Protein AF-N9KEJ5-F1 (afdb_monomer)

Secondary structure (DSSP, 8-state):
----------------------S---------------TTTT--HHHHHHHHHHHHTSHHHHHHHS--HHHHH---HHHHHHHHHH-HHHHHHHHHHHHHHHHHHHHHHHHHTT-

pLDDT: mean 74.18, std 21.05, range [37.19, 94.06]

Radius of gyration: 21.53 Å; Cα contacts (8 Å, |Δi|>4): 44; chains: 1; bounding box: 61×56×34 Å

Solvent-accessible surface area (backbone atoms only — not comparable to full-atom values): 7631 Å² total; per-residue (Å²): 145,75,92,84,78,86,84,79,87,80,82,82,88,90,84,90,76,91,78,90,84,85,76,83,83,73,78,83,80,73,92,71,85,71,89,64,90,56,94,64,82,82,72,48,73,62,58,56,50,52,55,46,26,64,75,42,72,29,47,68,47,41,32,79,75,45,92,45,68,51,38,74,76,50,71,39,72,71,56,40,52,54,48,40,69,76,35,62,73,57,36,54,51,52,53,54,51,48,54,53,51,51,56,51,54,55,55,52,51,66,56,60,77,73,113

Sequence (115 aa):
MIFYFNYVQIPTLSFLTSLGYNGGLPKYCCSIMNASNDPLHGKKLADILDELLDYYGGFEGLSCKIEIRCFCIDPSVKSSLRFLRTTPWAREKVESLYLYVLRQKAKQKSQLSKL

Foldseek 3Di:
DDDDDDDDDDDDDDDDDDDDDDDDDPDPPPPDDDPPVPVPPPDDLLNLVVVVCVVQVALVSVCVVPVDVCSVPPRDSVSVVVVCVVPVVVVVVSVVVSVVVVVVVVVVVVVVVVD

Mean predicted aligned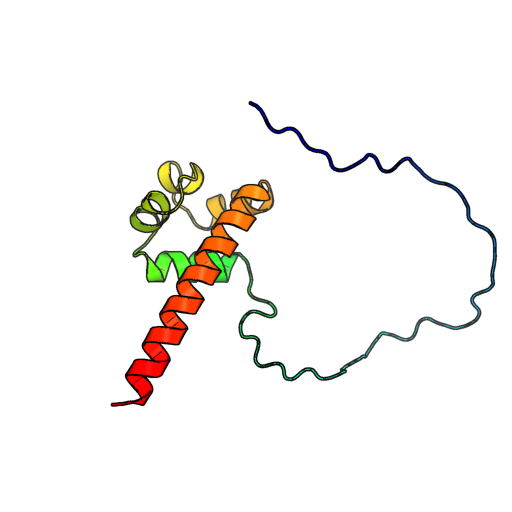 error: 14.7 Å

Structure (mmCIF, N/CA/C/O backbone):
data_AF-N9KEJ5-F1
#
_entry.id   AF-N9KEJ5-F1
#
loop_
_atom_site.group_PDB
_atom_site.id
_atom_site.type_symbol
_atom_site.label_atom_id
_atom_site.label_alt_id
_atom_site.label_comp_id
_atom_site.label_asym_id
_atom_site.label_entity_id
_atom_site.label_seq_id
_atom_site.pdbx_PDB_ins_code
_atom_site.Cartn_x
_atom_site.Cartn_y
_atom_site.Cartn_z
_atom_site.occupancy
_atom_site.B_iso_or_equiv
_atom_site.auth_seq_id
_atom_site.auth_comp_id
_atom_site.auth_asym_id
_atom_site.auth_atom_id
_atom_site.pdbx_PDB_model_num
ATOM 1 N N . MET A 1 1 ? 26.023 18.406 11.055 1.00 43.66 1 MET A N 1
ATOM 2 C CA . MET A 1 1 ? 24.717 17.807 11.402 1.00 43.66 1 MET A CA 1
ATOM 3 C C . MET A 1 1 ? 24.342 16.790 10.323 1.00 43.66 1 MET A C 1
ATOM 5 O O . MET A 1 1 ? 23.473 17.036 9.504 1.00 43.66 1 MET A O 1
ATOM 9 N N . ILE A 1 2 ? 25.074 15.673 10.283 1.00 37.41 2 ILE A N 1
ATOM 10 C CA . ILE A 1 2 ? 24.790 14.499 9.448 1.00 37.41 2 ILE A CA 1
ATOM 11 C C . ILE A 1 2 ? 25.055 13.318 10.381 1.00 37.41 2 ILE A C 1
ATOM 13 O O . ILE A 1 2 ? 26.204 13.060 10.730 1.00 37.41 2 ILE A O 1
ATOM 17 N N . PHE A 1 3 ? 23.999 12.687 10.890 1.00 43.00 3 PHE A N 1
ATOM 18 C CA . PHE A 1 3 ? 24.126 11.537 11.782 1.00 43.00 3 PHE A CA 1
ATOM 19 C C . PHE A 1 3 ? 24.397 10.280 10.949 1.00 43.00 3 PHE A C 1
ATOM 21 O O . PHE A 1 3 ? 23.480 9.569 10.554 1.00 43.00 3 PHE A O 1
ATOM 28 N N . TYR A 1 4 ? 25.677 10.017 10.690 1.00 45.03 4 TYR A N 1
ATOM 29 C CA . TYR A 1 4 ? 26.180 8.660 10.507 1.00 45.03 4 TYR A CA 1
ATOM 30 C C . TYR A 1 4 ? 26.477 8.092 11.90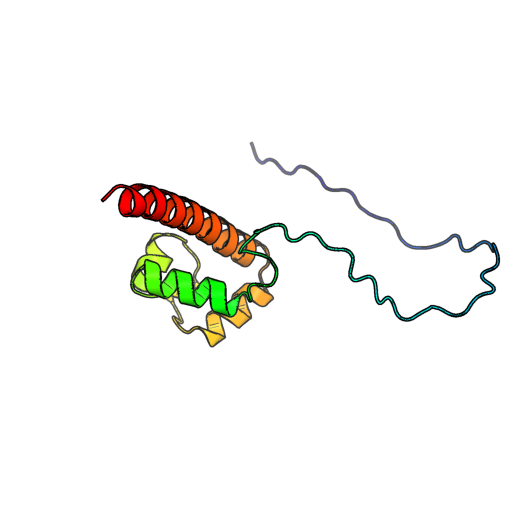0 1.00 45.03 4 TYR A C 1
ATOM 32 O O . TYR A 1 4 ? 27.476 8.450 12.517 1.00 45.03 4 TYR A O 1
ATOM 40 N N . PHE A 1 5 ? 25.607 7.217 12.400 1.00 46.06 5 PHE A N 1
ATOM 41 C CA . PHE A 1 5 ? 25.933 6.276 13.474 1.00 46.06 5 PHE A CA 1
ATOM 42 C C . PHE A 1 5 ? 25.441 4.893 13.013 1.00 46.06 5 PHE A C 1
ATOM 44 O O . PHE A 1 5 ? 24.253 4.707 12.788 1.00 46.06 5 PHE A O 1
ATOM 51 N N . ASN A 1 6 ? 26.334 4.028 12.532 1.00 46.22 6 ASN A N 1
ATOM 52 C CA . ASN A 1 6 ? 27.142 3.073 13.302 1.00 46.22 6 ASN A CA 1
ATOM 53 C C . ASN A 1 6 ? 26.360 1.781 13.611 1.00 46.22 6 ASN A C 1
ATOM 55 O O . ASN A 1 6 ? 25.667 1.693 14.617 1.00 46.22 6 ASN A O 1
ATOM 59 N N . TYR A 1 7 ? 26.512 0.778 12.741 1.00 47.94 7 TYR A N 1
ATOM 60 C CA . TYR A 1 7 ? 26.437 -0.633 13.127 1.00 47.94 7 TYR A CA 1
ATOM 61 C C . TYR A 1 7 ? 27.577 -1.395 12.438 1.00 47.94 7 TYR A C 1
ATOM 63 O O . TYR A 1 7 ? 27.477 -1.865 11.309 1.00 47.94 7 TYR A O 1
ATOM 71 N N . VAL A 1 8 ? 28.717 -1.340 13.126 1.00 42.28 8 VAL A N 1
ATOM 72 C CA . VAL A 1 8 ? 29.740 -2.373 13.345 1.00 42.28 8 VAL A CA 1
ATOM 73 C C . VAL A 1 8 ? 29.737 -3.591 12.403 1.00 42.28 8 VAL A C 1
ATOM 75 O O . VAL A 1 8 ? 28.964 -4.534 12.533 1.00 42.28 8 VAL A O 1
ATOM 78 N N . GLN A 1 9 ? 30.723 -3.547 11.508 1.00 48.84 9 GLN A N 1
ATOM 79 C CA . GLN A 1 9 ? 31.649 -4.603 11.085 1.00 48.84 9 GLN A CA 1
ATOM 80 C C . GLN A 1 9 ? 31.587 -5.932 11.871 1.00 48.84 9 GLN A C 1
ATOM 82 O O . GLN A 1 9 ? 32.018 -5.991 13.021 1.00 48.84 9 GLN A O 1
ATOM 87 N N . ILE A 1 10 ? 31.173 -7.023 11.217 1.00 41.25 10 ILE A N 1
ATOM 88 C CA . ILE A 1 10 ? 31.431 -8.389 11.700 1.00 41.25 10 ILE A CA 1
ATOM 89 C C . ILE A 1 10 ? 32.552 -8.985 10.833 1.00 41.25 10 ILE A C 1
ATOM 91 O O . ILE A 1 10 ? 32.336 -9.196 9.637 1.00 41.25 10 ILE A O 1
ATOM 95 N N . PRO A 1 11 ? 33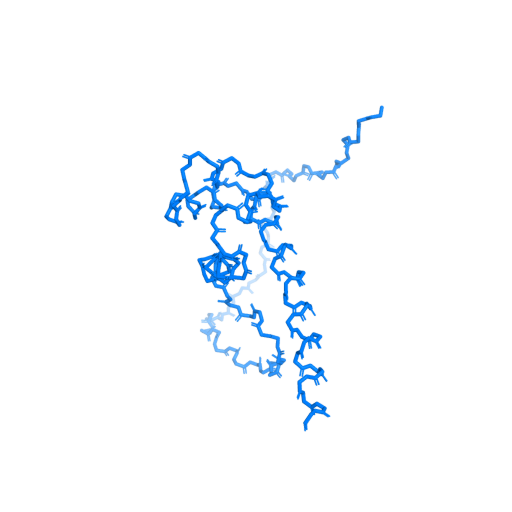.755 -9.216 11.393 1.00 48.12 11 PRO A N 1
ATOM 96 C CA . PRO A 1 11 ? 34.848 -9.864 10.693 1.00 48.12 11 PRO A CA 1
ATOM 97 C C . PRO A 1 11 ? 34.624 -11.378 10.593 1.00 48.12 11 PRO A C 1
ATOM 99 O O . PRO A 1 11 ? 33.961 -12.022 11.403 1.00 48.12 11 PRO A O 1
ATOM 102 N N . THR A 1 12 ? 35.198 -11.915 9.533 1.00 49.31 12 THR A N 1
ATOM 103 C CA . THR A 1 12 ? 35.152 -13.288 9.045 1.00 49.31 12 THR A CA 1
ATOM 104 C C . THR A 1 12 ? 35.701 -14.337 10.022 1.00 49.31 12 THR A C 1
ATOM 106 O O . THR A 1 12 ? 36.779 -14.158 10.573 1.00 49.31 12 THR A O 1
ATOM 109 N N . LEU A 1 13 ? 34.962 -15.451 10.127 1.00 48.09 13 LEU A N 1
ATOM 110 C CA . LEU A 1 13 ? 35.381 -16.861 10.247 1.00 48.09 13 LEU A CA 1
ATOM 111 C C . LEU A 1 13 ? 36.658 -17.208 11.048 1.00 48.09 13 LEU A C 1
ATOM 113 O O . LEU A 1 13 ? 37.754 -16.979 10.559 1.00 48.09 13 LEU A O 1
ATOM 117 N N . SER A 1 14 ? 36.495 -17.927 12.170 1.00 50.41 14 SER A N 1
ATOM 118 C CA . SER A 1 14 ? 37.138 -19.231 12.466 1.00 50.41 14 SER A CA 1
ATOM 119 C C . SER A 1 14 ? 37.176 -19.483 13.976 1.00 50.41 14 SER A C 1
ATOM 121 O O . SER A 1 14 ? 37.930 -18.812 14.662 1.00 50.41 14 SER A O 1
ATOM 123 N N . PHE A 1 15 ? 36.408 -20.450 14.485 1.00 37.19 15 PHE A N 1
ATOM 124 C CA . PHE A 1 15 ? 36.835 -21.349 15.572 1.00 37.19 15 PHE A CA 1
ATOM 125 C C . PHE A 1 15 ? 35.802 -22.480 15.704 1.00 37.19 15 PHE A C 1
ATOM 127 O O . PHE A 1 15 ? 34.823 -22.405 16.442 1.00 37.19 15 PHE A O 1
ATOM 134 N N . LEU A 1 16 ? 36.012 -23.522 14.898 1.00 48.12 16 LEU A N 1
ATOM 135 C CA . LEU A 1 16 ? 35.460 -24.855 15.111 1.00 48.12 16 LEU A CA 1
ATOM 136 C C . LEU A 1 16 ? 36.358 -25.554 16.133 1.00 48.12 16 LEU A C 1
ATOM 138 O O . LEU A 1 16 ? 37.471 -25.934 15.782 1.00 48.12 16 LEU A O 1
ATOM 142 N N . THR A 1 17 ? 35.857 -25.794 17.343 1.00 49.06 17 THR A N 1
ATOM 143 C CA . THR A 1 17 ? 36.395 -26.869 18.184 1.00 49.06 17 THR A CA 1
ATOM 144 C C . THR A 1 17 ? 35.257 -27.605 18.875 1.00 49.06 17 THR A C 1
ATOM 146 O O . THR A 1 17 ? 34.759 -27.205 19.918 1.00 49.06 17 THR A O 1
ATOM 149 N N . SER A 1 18 ? 34.851 -28.689 18.218 1.00 52.38 18 SER A N 1
ATOM 150 C CA . SER A 1 18 ? 34.678 -30.015 18.811 1.00 52.38 18 SER A CA 1
ATOM 151 C C . SER A 1 18 ? 34.048 -30.082 20.208 1.00 52.38 18 SER A C 1
ATOM 153 O O . SER A 1 18 ? 34.750 -30.180 21.210 1.00 52.38 18 SER A O 1
ATOM 155 N N . LEU A 1 19 ? 32.718 -30.162 20.252 1.00 42.28 19 LEU A N 1
ATOM 156 C CA . LEU A 1 19 ? 32.013 -30.988 21.232 1.00 42.28 19 LEU A CA 1
ATOM 157 C C . LEU A 1 19 ? 30.923 -31.770 20.491 1.00 42.28 19 LEU A C 1
ATOM 159 O O . LEU A 1 19 ? 30.141 -31.209 19.725 1.00 42.28 19 LEU A O 1
ATOM 163 N N . GLY A 1 20 ? 30.968 -33.093 20.644 1.00 46.25 20 GLY A N 1
ATOM 164 C CA . GLY A 1 20 ? 30.237 -34.060 19.836 1.00 46.25 20 GLY A CA 1
ATOM 165 C C . GLY A 1 20 ? 28.717 -33.908 19.870 1.00 46.25 20 GLY A C 1
ATOM 166 O O . GLY A 1 20 ? 28.113 -33.778 20.929 1.00 46.25 20 GLY A O 1
ATOM 167 N N . TYR A 1 21 ? 28.106 -34.033 18.692 1.00 39.84 21 TYR A N 1
ATOM 168 C CA . TYR A 1 21 ? 26.684 -34.320 18.537 1.00 39.84 21 TYR A CA 1
ATOM 169 C C . TYR A 1 21 ? 26.531 -35.747 18.003 1.00 39.84 21 TYR A C 1
ATOM 171 O O . TYR A 1 21 ? 26.678 -36.011 16.813 1.00 39.84 21 TYR A O 1
ATOM 179 N N . ASN A 1 22 ? 26.248 -36.671 18.921 1.00 52.91 22 ASN A N 1
ATOM 180 C CA . ASN A 1 22 ? 25.508 -37.892 18.628 1.00 52.91 22 ASN A CA 1
ATOM 181 C C . ASN A 1 22 ? 24.020 -37.554 18.765 1.00 52.91 22 ASN A C 1
ATOM 183 O O . ASN A 1 22 ? 23.615 -37.021 19.795 1.00 52.91 22 ASN A O 1
ATOM 187 N N . GLY A 1 23 ? 23.211 -37.886 17.762 1.00 41.66 23 GLY A N 1
ATOM 188 C CA . GLY A 1 23 ? 21.753 -37.796 17.855 1.00 41.66 23 GLY A CA 1
ATOM 189 C C . GLY A 1 23 ? 21.139 -37.157 16.620 1.00 41.66 23 GLY A C 1
ATOM 190 O O . GLY A 1 23 ? 21.355 -35.981 16.346 1.00 41.66 23 GLY A O 1
ATOM 191 N N . GLY A 1 24 ? 20.387 -37.961 15.865 1.00 50.25 24 GLY A N 1
ATOM 192 C CA . GLY A 1 24 ? 19.666 -37.529 14.677 1.00 50.25 24 GLY A CA 1
ATOM 193 C C . GLY A 1 24 ? 18.801 -36.305 14.950 1.00 50.25 24 GLY A C 1
ATOM 194 O O . GLY A 1 24 ? 18.166 -36.212 15.993 1.00 50.25 24 GLY A O 1
ATOM 195 N N . LEU A 1 25 ? 18.784 -35.379 13.995 1.00 41.22 25 LEU A N 1
ATOM 196 C CA . LEU A 1 25 ? 17.950 -34.189 14.056 1.00 41.22 25 LEU A CA 1
ATOM 197 C C . LEU A 1 25 ? 16.483 -34.630 13.916 1.00 41.22 25 LEU A C 1
ATOM 199 O O . LEU A 1 25 ? 16.073 -35.056 12.827 1.00 41.22 25 LEU A O 1
ATOM 203 N N . PRO A 1 26 ? 15.680 -34.581 14.993 1.00 49.78 26 PRO A N 1
ATOM 204 C CA . PRO A 1 26 ? 14.264 -34.813 14.866 1.00 49.78 26 PRO A CA 1
ATOM 205 C C . PRO A 1 26 ? 13.693 -33.619 14.112 1.00 49.78 26 PRO A C 1
ATOM 207 O O . PRO A 1 26 ? 13.971 -32.455 14.396 1.00 49.78 26 PRO A O 1
ATOM 210 N N . LYS A 1 27 ? 12.895 -33.957 13.110 1.00 56.06 27 LYS A N 1
ATOM 211 C CA . LYS A 1 27 ? 12.032 -33.056 12.358 1.00 56.06 27 LYS A CA 1
ATOM 212 C C . LYS A 1 27 ? 11.279 -32.234 13.396 1.00 56.06 27 LYS A C 1
ATOM 214 O O . LYS A 1 27 ? 10.520 -32.813 14.171 1.00 56.06 27 LYS A O 1
ATOM 219 N N . TYR A 1 28 ? 11.541 -30.933 13.473 1.00 50.06 28 TYR A N 1
ATOM 220 C CA . TYR A 1 28 ? 10.907 -30.065 14.460 1.00 50.06 28 TYR A CA 1
ATOM 221 C C . TYR A 1 28 ? 9.423 -29.907 14.109 1.00 50.06 28 TYR A C 1
ATOM 223 O O . TYR A 1 28 ? 8.987 -28.918 13.529 1.00 50.0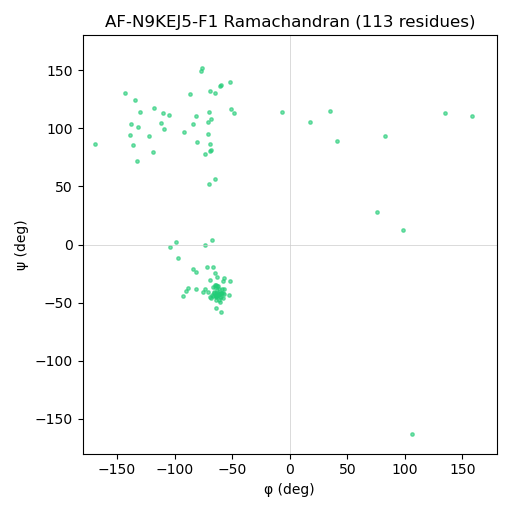6 28 TYR A O 1
ATOM 231 N N . CYS A 1 29 ? 8.627 -30.904 14.479 1.00 43.56 29 CYS A N 1
ATOM 232 C CA . CYS A 1 29 ? 7.308 -30.656 15.014 1.00 43.5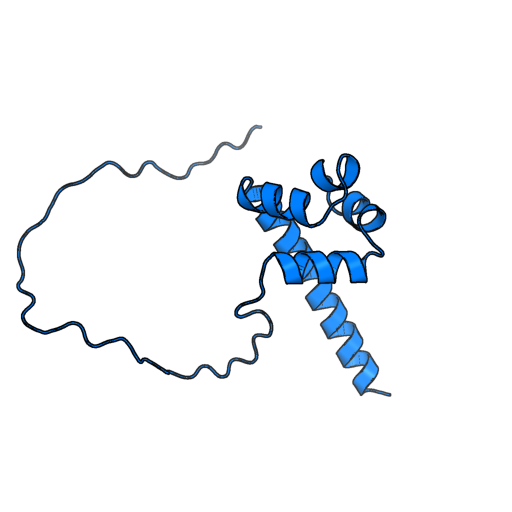6 29 CYS A CA 1
ATOM 233 C C . CYS A 1 29 ? 7.535 -30.052 16.403 1.00 43.56 29 CYS A C 1
ATOM 235 O O . CYS A 1 29 ? 7.736 -30.768 17.378 1.00 43.56 29 CYS A O 1
ATOM 237 N N . CYS A 1 30 ? 7.526 -28.726 16.484 1.00 41.25 30 CYS A N 1
ATOM 238 C CA . CYS A 1 30 ? 7.171 -28.035 17.713 1.00 41.25 30 CYS A CA 1
ATOM 239 C C . CYS A 1 30 ? 5.942 -27.190 17.394 1.00 41.25 30 CYS A C 1
ATOM 241 O O . CYS A 1 30 ? 6.018 -25.998 17.114 1.00 41.25 30 CYS A O 1
ATOM 243 N N . SER A 1 31 ? 4.792 -27.860 17.376 1.00 55.44 31 SER A N 1
ATOM 244 C CA . SER A 1 31 ? 3.533 -27.195 17.668 1.00 55.44 31 SER A CA 1
ATOM 245 C C . SER A 1 31 ? 3.566 -26.839 19.155 1.00 55.44 31 SER A C 1
ATOM 247 O O . SER A 1 31 ? 3.115 -27.626 19.982 1.00 55.44 31 SER A O 1
ATOM 249 N N . ILE A 1 32 ? 4.133 -25.682 19.501 1.00 51.19 32 ILE A N 1
ATOM 250 C CA . ILE A 1 32 ? 3.845 -25.017 20.771 1.00 51.19 32 ILE A CA 1
ATOM 251 C C . ILE A 1 32 ? 3.042 -23.765 20.458 1.00 51.19 32 ILE A C 1
ATOM 253 O O . ILE A 1 32 ? 3.481 -22.826 19.800 1.00 51.19 32 ILE A O 1
ATOM 257 N N . MET A 1 33 ? 1.807 -23.852 20.926 1.00 52.69 33 MET A N 1
ATOM 258 C CA . MET A 1 33 ? 0.778 -22.843 20.950 1.00 52.69 33 MET A CA 1
ATOM 259 C C . MET A 1 33 ? 1.322 -21.553 21.562 1.00 52.69 33 MET A C 1
ATOM 261 O O . MET A 1 33 ? 1.602 -21.491 22.753 1.00 52.69 33 MET A O 1
ATOM 265 N N . ASN A 1 34 ? 1.350 -20.500 20.761 1.00 42.56 34 ASN A N 1
ATOM 266 C CA . ASN A 1 34 ? 0.678 -19.286 21.174 1.00 42.56 34 ASN A CA 1
ATOM 267 C C . ASN A 1 34 ? -0.494 -19.128 20.214 1.00 42.56 34 ASN A C 1
ATOM 269 O O . ASN A 1 34 ? -0.321 -18.711 19.072 1.00 42.56 34 ASN A O 1
ATOM 273 N N . ALA A 1 35 ? -1.702 -19.425 20.688 1.00 49.41 35 ALA A N 1
ATOM 274 C CA . ALA A 1 35 ? -2.903 -18.796 20.150 1.00 49.41 35 ALA A CA 1
ATOM 275 C C . ALA A 1 35 ? -2.909 -17.315 20.576 1.00 49.41 35 ALA A C 1
ATOM 277 O O . ALA A 1 35 ? -3.863 -16.820 21.173 1.00 49.41 35 ALA A O 1
ATOM 278 N N . SER A 1 36 ? -1.804 -16.610 20.320 1.00 43.50 36 SER A N 1
ATOM 279 C CA . SER A 1 36 ? -1.800 -15.164 20.334 1.00 43.50 36 SER A CA 1
ATOM 280 C C . SER A 1 36 ? -2.604 -14.772 19.114 1.00 43.50 36 SER A C 1
ATOM 282 O O . SER A 1 36 ? -2.225 -15.071 17.982 1.00 43.50 36 SER A O 1
ATOM 284 N N . ASN A 1 37 ? -3.755 -14.157 19.357 1.00 50.31 37 ASN A N 1
ATOM 285 C CA . ASN A 1 37 ? -4.580 -13.495 18.358 1.00 50.31 37 ASN A CA 1
ATOM 286 C C . ASN A 1 37 ? -3.829 -12.290 17.763 1.00 50.31 37 ASN A C 1
ATOM 288 O O . ASN A 1 37 ? -4.316 -11.166 17.836 1.00 50.31 37 ASN A O 1
ATOM 292 N N . ASP A 1 38 ? -2.634 -12.504 17.218 1.00 52.38 38 ASP A N 1
ATOM 293 C CA . ASP A 1 38 ? -1.862 -11.511 16.494 1.00 52.38 38 ASP A CA 1
ATOM 294 C C . ASP A 1 38 ? -2.233 -11.651 15.012 1.00 52.38 38 ASP A C 1
ATOM 296 O O . ASP A 1 38 ? -1.690 -12.507 14.307 1.00 52.38 38 ASP A O 1
ATOM 300 N N . PRO A 1 39 ? -3.162 -10.826 14.489 1.00 55.47 39 PRO A N 1
ATOM 301 C CA . PRO A 1 39 ? -3.694 -10.958 13.128 1.00 55.47 39 PRO A CA 1
ATOM 302 C C . PRO A 1 39 ? -2.660 -10.666 12.022 1.00 55.47 39 PRO A C 1
ATOM 304 O O . PRO A 1 39 ? -3.002 -10.639 10.841 1.00 55.47 39 PRO A O 1
ATOM 307 N N . LEU A 1 40 ? -1.403 -10.407 12.394 1.00 53.44 40 LEU A N 1
ATOM 308 C CA . LEU A 1 40 ? -0.290 -10.105 11.498 1.00 53.44 40 LEU A CA 1
ATOM 309 C C . LEU A 1 40 ? 0.589 -11.319 11.173 1.00 53.44 40 LEU A C 1
ATOM 311 O O . LEU A 1 40 ? 1.425 -11.215 10.272 1.00 53.44 40 LEU A O 1
ATOM 315 N N . HIS A 1 41 ? 0.440 -12.455 11.868 1.00 44.28 41 HIS A N 1
ATOM 316 C CA . HIS A 1 41 ? 1.382 -13.557 11.690 1.00 44.28 41 HIS A CA 1
ATOM 317 C C . HIS A 1 41 ? 1.198 -14.228 10.315 1.00 44.28 41 HIS A C 1
ATOM 319 O O . HIS A 1 41 ? 0.247 -14.966 10.081 1.00 44.28 41 HIS A O 1
ATOM 325 N N . GLY A 1 42 ? 2.129 -13.961 9.390 1.00 60.53 42 GLY A N 1
ATOM 326 C CA . GLY A 1 42 ? 2.201 -14.617 8.076 1.00 60.53 42 GLY A CA 1
ATOM 327 C C . GLY A 1 42 ? 1.596 -13.851 6.893 1.00 60.53 42 GLY A C 1
ATOM 328 O O . GLY A 1 42 ? 1.444 -14.436 5.820 1.00 60.53 42 GLY A O 1
ATOM 329 N N . LYS A 1 43 ? 1.266 -12.561 7.041 1.00 76.81 43 LYS A N 1
ATOM 330 C CA . LYS A 1 43 ? 0.769 -11.744 5.920 1.00 76.81 43 LYS A CA 1
ATOM 331 C C . LYS A 1 43 ? 1.838 -11.575 4.839 1.00 76.81 43 LYS A C 1
ATOM 333 O O . LYS A 1 43 ? 2.980 -11.215 5.130 1.00 76.81 43 LYS A O 1
ATOM 338 N N . LYS A 1 44 ? 1.476 -11.831 3.578 1.00 89.12 44 LYS A N 1
ATOM 339 C CA . LYS A 1 44 ? 2.393 -11.632 2.453 1.00 89.12 44 LYS A CA 1
ATOM 340 C C . LYS A 1 44 ? 2.477 -10.144 2.137 1.00 89.12 44 LYS A C 1
ATOM 342 O O . LYS A 1 44 ? 1.501 -9.412 2.244 1.00 89.12 44 LYS A O 1
ATOM 347 N N . LEU A 1 45 ? 3.639 -9.719 1.645 1.00 90.06 45 LEU A N 1
ATOM 348 C CA . LEU A 1 45 ? 3.849 -8.347 1.175 1.00 90.06 45 LEU A CA 1
ATOM 349 C C . LEU A 1 45 ? 2.865 -7.938 0.061 1.00 90.06 45 LEU A C 1
ATOM 351 O O . LEU A 1 45 ? 2.544 -6.763 -0.062 1.00 90.06 45 LEU A O 1
ATOM 355 N N . ALA A 1 46 ? 2.397 -8.911 -0.730 1.00 92.38 46 ALA A N 1
ATOM 356 C CA . ALA A 1 46 ? 1.333 -8.714 -1.714 1.00 92.38 46 ALA A CA 1
ATOM 357 C C . ALA A 1 46 ? 0.013 -8.331 -1.037 1.00 92.38 46 ALA A C 1
ATOM 359 O O . ALA A 1 46 ? -0.500 -7.256 -1.308 1.00 92.38 46 ALA A O 1
ATOM 360 N N . ASP A 1 47 ? -0.443 -9.140 -0.077 1.00 92.31 47 ASP A N 1
ATOM 361 C CA . ASP A 1 47 ? -1.690 -8.893 0.654 1.00 92.31 47 ASP A CA 1
ATOM 362 C C . ASP A 1 47 ? -1.671 -7.527 1.359 1.00 92.31 47 ASP A C 1
ATOM 364 O O . ASP A 1 47 ? -2.644 -6.785 1.314 1.00 92.31 47 ASP A O 1
ATOM 368 N N . ILE A 1 48 ? -0.537 -7.163 1.973 1.00 92.56 48 ILE A N 1
ATOM 369 C CA . ILE A 1 48 ? -0.362 -5.854 2.623 1.00 92.56 48 ILE A CA 1
ATOM 370 C C . ILE A 1 48 ? -0.534 -4.713 1.615 1.00 92.56 48 ILE A C 1
ATOM 372 O O . ILE A 1 48 ? -1.190 -3.715 1.915 1.00 92.56 48 ILE A O 1
ATOM 376 N N . LEU A 1 49 ? 0.076 -4.841 0.435 1.00 93.31 49 LEU A N 1
ATOM 377 C CA . LEU A 1 49 ? -0.017 -3.824 -0.605 1.00 93.31 49 LEU A CA 1
ATOM 378 C C . LEU A 1 49 ? -1.449 -3.716 -1.140 1.00 93.31 49 LEU A C 1
ATOM 380 O O . LEU A 1 49 ? -1.951 -2.604 -1.259 1.00 93.31 49 LEU A O 1
ATOM 384 N N . ASP A 1 50 ? -2.109 -4.843 -1.403 1.00 94.00 50 ASP A N 1
ATOM 385 C CA . ASP A 1 50 ? -3.485 -4.872 -1.905 1.00 94.00 50 ASP A CA 1
ATOM 386 C C . ASP A 1 50 ? -4.463 -4.248 -0.895 1.00 94.00 50 ASP A C 1
ATOM 388 O O . ASP A 1 50 ? -5.276 -3.404 -1.264 1.00 94.00 50 ASP A O 1
ATOM 392 N N . GLU A 1 51 ? -4.330 -4.562 0.399 1.00 93.12 51 GLU A N 1
ATOM 393 C CA . GLU A 1 51 ? -5.143 -3.951 1.460 1.00 93.12 51 GLU A CA 1
ATOM 394 C C . GLU A 1 51 ? -4.915 -2.436 1.593 1.00 93.12 51 GLU A C 1
ATOM 396 O O . GLU A 1 51 ? -5.842 -1.691 1.920 1.00 93.12 51 GLU A O 1
ATOM 401 N N . LEU A 1 52 ? -3.683 -1.965 1.378 1.00 94.06 52 LEU A N 1
ATOM 402 C CA . LEU A 1 52 ? -3.371 -0.535 1.384 1.00 94.06 52 LEU A CA 1
ATOM 403 C C . LEU A 1 52 ? -3.954 0.178 0.164 1.00 94.06 52 LEU A C 1
ATOM 405 O O . LEU A 1 52 ? -4.464 1.287 0.306 1.00 94.06 52 LEU A O 1
ATOM 409 N N . LEU A 1 53 ? -3.887 -0.444 -1.013 1.00 93.69 53 LEU A N 1
ATOM 410 C CA . LEU A 1 53 ? -4.493 0.092 -2.228 1.00 93.69 53 LEU A CA 1
ATOM 411 C C . LEU A 1 53 ? -6.013 0.184 -2.073 1.00 93.69 53 LEU A C 1
ATOM 413 O O . LEU A 1 53 ? -6.575 1.228 -2.379 1.00 93.69 53 LEU A O 1
ATOM 417 N N . ASP A 1 54 ? -6.662 -0.844 -1.527 1.00 93.81 54 ASP A N 1
ATOM 418 C CA . ASP A 1 54 ? -8.099 -0.827 -1.233 1.00 93.81 54 ASP A CA 1
ATOM 419 C C . ASP A 1 54 ? -8.468 0.294 -0.243 1.00 93.81 54 ASP A C 1
ATOM 421 O O . ASP A 1 54 ? -9.375 1.085 -0.490 1.00 93.81 54 ASP A O 1
ATOM 425 N N . TYR A 1 55 ? -7.691 0.450 0.835 1.00 93.38 55 TYR A N 1
ATOM 426 C CA . TYR A 1 55 ? -7.945 1.473 1.853 1.00 93.38 55 TYR A CA 1
ATOM 427 C C . TYR A 1 55 ? -7.764 2.914 1.346 1.00 93.38 55 TYR A C 1
ATOM 429 O O . TYR A 1 55 ? -8.487 3.812 1.778 1.00 93.38 55 TYR A O 1
ATOM 437 N N . TYR A 1 56 ? -6.783 3.156 0.472 1.00 92.12 56 TYR A N 1
ATOM 438 C CA . TYR A 1 56 ? -6.452 4.493 -0.037 1.00 92.12 56 TYR A CA 1
ATOM 439 C C . TYR A 1 56 ? -7.043 4.802 -1.423 1.00 92.12 56 TYR A C 1
ATOM 441 O O . TYR A 1 56 ? -6.807 5.892 -1.941 1.00 92.12 56 TYR A O 1
ATOM 449 N N . GLY A 1 57 ? -7.816 3.889 -2.019 1.00 91.69 57 GLY A N 1
ATOM 450 C CA . GLY A 1 57 ? -8.436 4.093 -3.333 1.00 91.69 57 GLY A CA 1
ATOM 451 C C . GLY A 1 57 ? -7.466 3.956 -4.514 1.00 91.69 57 GLY A C 1
ATOM 452 O O . GLY A 1 57 ? -7.662 4.574 -5.555 1.00 91.69 57 GLY A O 1
ATOM 453 N N . GLY A 1 58 ? -6.410 3.157 -4.361 1.00 91.44 58 GLY A N 1
ATOM 454 C CA . GLY A 1 58 ? -5.434 2.837 -5.400 1.00 91.44 58 GLY A CA 1
ATOM 455 C C . GLY A 1 58 ? -4.077 3.524 -5.227 1.00 91.44 58 GLY A C 1
ATOM 456 O O . GLY A 1 58 ? -3.705 3.991 -4.148 1.00 91.44 58 GLY A O 1
ATOM 457 N N . PHE A 1 59 ? -3.295 3.543 -6.311 1.00 91.25 59 PHE A N 1
ATOM 458 C CA . PHE A 1 59 ? -1.916 4.047 -6.298 1.00 91.25 59 PHE A CA 1
ATOM 459 C C . PHE A 1 59 ? -1.827 5.561 -6.111 1.00 91.25 59 PHE A C 1
ATOM 461 O O . PHE A 1 59 ? -0.868 6.029 -5.502 1.00 91.25 59 PHE A O 1
ATOM 468 N N . GLU A 1 60 ? -2.823 6.314 -6.579 1.00 90.00 60 GLU A N 1
ATOM 469 C CA . GLU A 1 60 ? -2.877 7.769 -6.423 1.00 90.00 60 GLU A CA 1
ATOM 470 C C . GLU A 1 60 ? -2.874 8.156 -4.937 1.00 90.00 60 GLU A C 1
ATOM 472 O O . GLU A 1 60 ? -1.921 8.780 -4.464 1.00 90.00 60 GLU A O 1
ATOM 477 N N . GLY A 1 61 ? -3.849 7.664 -4.163 1.00 90.75 61 GLY A N 1
ATOM 478 C CA . GLY A 1 61 ? -3.928 7.925 -2.724 1.00 90.75 61 GLY A CA 1
ATOM 479 C C . GLY A 1 61 ? -2.732 7.376 -1.941 1.00 90.75 61 GLY A C 1
ATOM 480 O O . GLY A 1 61 ? -2.249 8.019 -1.004 1.00 90.75 61 GLY A O 1
ATOM 481 N N . LEU A 1 62 ? -2.198 6.220 -2.348 1.00 91.50 62 LEU A N 1
ATOM 482 C CA . LEU A 1 62 ? -1.017 5.641 -1.710 1.00 91.50 62 LEU A CA 1
ATOM 483 C C . LEU A 1 62 ? 0.243 6.486 -1.959 1.00 91.50 62 LEU A C 1
ATOM 485 O O . LEU A 1 62 ? 1.000 6.740 -1.023 1.00 91.50 62 LEU A O 1
ATOM 489 N N . SER A 1 63 ? 0.456 6.961 -3.187 1.00 91.06 63 SER A N 1
ATOM 490 C CA . SER A 1 63 ? 1.603 7.802 -3.553 1.00 91.06 63 SER A CA 1
ATOM 491 C C . SER A 1 63 ? 1.604 9.150 -2.825 1.00 91.06 63 SER A C 1
ATOM 493 O O . SER A 1 63 ? 2.659 9.610 -2.390 1.00 91.06 63 SER A O 1
ATOM 495 N N . CYS A 1 64 ? 0.425 9.734 -2.578 1.00 90.06 64 CYS A N 1
ATOM 496 C CA . CYS A 1 64 ? 0.287 10.934 -1.752 1.00 90.06 64 CYS A CA 1
ATOM 497 C C . CYS A 1 64 ? 0.729 10.698 -0.303 1.00 90.06 64 CYS A C 1
ATOM 499 O O . CYS A 1 64 ? 1.155 11.628 0.383 1.00 90.06 64 CYS A O 1
ATOM 501 N N . LYS A 1 65 ? 0.614 9.458 0.187 1.00 90.88 65 LYS A N 1
ATOM 502 C CA . LYS A 1 65 ? 0.976 9.103 1.559 1.00 90.88 65 LYS A CA 1
ATOM 503 C C . LYS A 1 65 ? 2.440 8.708 1.709 1.00 90.88 65 LYS A C 1
ATOM 505 O O . LYS A 1 65 ? 3.050 9.018 2.735 1.00 90.88 65 LYS A O 1
ATOM 510 N N . ILE A 1 66 ? 2.983 8.004 0.722 1.00 89.44 66 ILE A N 1
ATOM 511 C CA . ILE A 1 66 ? 4.371 7.557 0.685 1.00 89.44 66 ILE A CA 1
ATOM 512 C C . ILE A 1 66 ? 4.996 7.920 -0.657 1.00 89.44 66 ILE A C 1
ATOM 514 O O . ILE A 1 66 ? 4.657 7.359 -1.695 1.00 89.44 66 ILE A O 1
ATOM 518 N N . GLU A 1 67 ? 5.975 8.821 -0.608 1.00 86.25 67 GLU A N 1
ATOM 519 C CA . GLU A 1 67 ? 6.730 9.256 -1.780 1.00 86.25 67 GLU A CA 1
ATOM 520 C C . GLU A 1 67 ? 7.699 8.148 -2.228 1.00 86.25 67 GLU A C 1
ATOM 522 O O . GLU A 1 67 ? 8.894 8.131 -1.917 1.00 86.25 67 GLU A O 1
ATOM 527 N N . ILE A 1 68 ? 7.153 7.143 -2.911 1.00 87.94 68 ILE A N 1
ATOM 528 C CA . ILE A 1 68 ? 7.901 6.051 -3.524 1.00 87.94 68 ILE A CA 1
ATOM 529 C C . ILE A 1 68 ? 7.665 6.117 -5.027 1.00 87.94 68 ILE A C 1
ATOM 531 O O . ILE A 1 68 ? 6.555 5.915 -5.511 1.00 87.94 68 ILE A O 1
ATOM 535 N N . ARG A 1 69 ? 8.753 6.338 -5.773 1.00 85.81 69 ARG A N 1
ATOM 536 C CA . ARG A 1 69 ? 8.726 6.518 -7.234 1.00 85.81 69 ARG A CA 1
ATOM 537 C C . ARG A 1 69 ? 7.989 5.410 -7.991 1.00 85.81 69 ARG A C 1
ATOM 539 O O . ARG A 1 69 ? 7.396 5.696 -9.025 1.00 85.81 69 ARG A O 1
ATOM 546 N N . CYS A 1 70 ? 8.003 4.171 -7.487 1.00 87.44 70 CYS A N 1
ATOM 547 C CA . CYS A 1 70 ? 7.331 3.055 -8.155 1.00 87.44 70 CYS A CA 1
ATOM 548 C C . CYS A 1 70 ? 5.804 3.206 -8.214 1.00 87.44 70 CYS A C 1
ATOM 550 O O . CYS A 1 70 ? 5.201 2.644 -9.115 1.00 87.44 70 CYS A O 1
ATOM 552 N N . PHE A 1 71 ? 5.180 3.971 -7.314 1.00 87.88 71 PHE A N 1
ATOM 553 C CA . PHE A 1 71 ? 3.735 4.212 -7.358 1.00 87.88 71 PHE A CA 1
ATOM 554 C C . PHE A 1 71 ? 3.346 5.355 -8.300 1.00 87.88 71 PHE A C 1
ATOM 556 O O . PHE A 1 71 ? 2.212 5.382 -8.759 1.00 87.88 71 PHE A O 1
ATOM 563 N N . CYS A 1 72 ? 4.276 6.262 -8.617 1.00 86.50 72 CYS A N 1
ATOM 564 C CA . CYS A 1 72 ? 4.015 7.395 -9.507 1.00 86.50 72 CYS A CA 1
ATOM 565 C C . CYS A 1 72 ? 4.299 7.075 -10.981 1.00 86.50 72 CYS A C 1
ATOM 567 O O . CYS A 1 72 ? 3.578 7.540 -11.854 1.00 86.50 72 CYS A O 1
ATOM 569 N N . ILE A 1 73 ? 5.379 6.333 -11.259 1.00 82.69 73 ILE A N 1
ATOM 570 C CA . ILE A 1 73 ? 5.886 6.135 -12.629 1.00 82.69 73 ILE A CA 1
ATOM 571 C C . ILE A 1 73 ? 5.299 4.872 -13.272 1.00 82.69 73 ILE A C 1
ATOM 573 O O . ILE A 1 73 ? 4.852 4.925 -14.410 1.00 82.69 73 ILE A O 1
ATOM 577 N N . ASP A 1 74 ? 5.256 3.758 -12.534 1.00 81.12 74 ASP A N 1
ATOM 578 C CA . ASP A 1 74 ? 4.758 2.465 -13.022 1.00 81.12 74 ASP A CA 1
ATOM 579 C C . ASP A 1 74 ? 3.787 1.845 -12.000 1.00 81.12 74 ASP A C 1
ATOM 581 O O . ASP A 1 74 ? 4.147 0.873 -11.319 1.00 81.12 74 ASP A O 1
ATOM 585 N N . PRO A 1 75 ? 2.562 2.396 -11.857 1.00 85.62 75 PRO A N 1
ATOM 586 C CA . PRO A 1 75 ? 1.573 1.939 -10.882 1.00 85.62 75 PRO A CA 1
ATOM 587 C C . PRO A 1 75 ? 1.044 0.544 -11.247 1.00 85.62 75 PRO A C 1
ATOM 589 O O . PRO A 1 75 ? -0.006 0.372 -11.863 1.00 85.62 75 PRO A O 1
ATOM 592 N N . SER A 1 76 ? 1.803 -0.489 -10.888 1.00 92.62 76 SER A N 1
ATOM 593 C CA . SER A 1 76 ? 1.460 -1.889 -11.112 1.00 92.62 76 SER A CA 1
ATOM 594 C C . SER A 1 76 ? 1.920 -2.742 -9.942 1.00 92.62 76 SER A C 1
ATOM 596 O O . SER A 1 76 ? 3.097 -2.734 -9.578 1.00 92.62 76 SER A O 1
ATOM 598 N N . VAL A 1 77 ? 1.013 -3.572 -9.421 1.00 91.06 77 VAL A N 1
ATOM 599 C CA . VAL A 1 77 ? 1.257 -4.450 -8.264 1.00 91.06 77 VAL A CA 1
ATOM 600 C C . VAL A 1 77 ? 2.512 -5.310 -8.463 1.00 91.06 77 VAL A C 1
ATOM 602 O O . VAL A 1 77 ? 3.362 -5.405 -7.579 1.00 91.06 77 VAL A O 1
ATOM 605 N N . LYS A 1 78 ? 2.702 -5.888 -9.656 1.00 91.38 78 LYS A N 1
ATOM 606 C CA . LYS A 1 78 ? 3.861 -6.747 -9.955 1.00 91.38 78 LYS A CA 1
ATOM 607 C C . LYS A 1 78 ? 5.186 -5.973 -9.937 1.00 91.38 78 LYS A C 1
ATOM 609 O O . LYS A 1 78 ? 6.181 -6.486 -9.418 1.00 91.38 78 LYS A O 1
ATOM 614 N N . SER A 1 79 ? 5.198 -4.755 -10.485 1.00 91.69 79 SER A N 1
ATOM 615 C CA . SER A 1 79 ? 6.380 -3.882 -10.501 1.00 91.69 79 SER A CA 1
ATOM 616 C C . SER A 1 79 ? 6.717 -3.399 -9.091 1.00 91.69 79 SER A C 1
ATOM 618 O O . SER A 1 79 ? 7.852 -3.552 -8.630 1.00 91.69 79 SER A O 1
ATOM 620 N N . SER A 1 80 ? 5.704 -2.943 -8.347 1.00 92.25 80 SER A N 1
ATOM 621 C CA . SER A 1 80 ? 5.835 -2.531 -6.952 1.00 92.25 80 SER A CA 1
ATOM 622 C C . SER A 1 80 ? 6.379 -3.657 -6.079 1.00 92.25 80 SER A C 1
ATOM 624 O O . SER A 1 80 ? 7.333 -3.441 -5.339 1.00 92.25 80 SER A O 1
ATOM 626 N N . LEU A 1 81 ? 5.868 -4.884 -6.198 1.00 93.19 81 LEU A N 1
ATOM 627 C CA . LEU A 1 81 ? 6.372 -6.015 -5.412 1.00 93.19 81 LEU A CA 1
ATOM 628 C C . LEU A 1 81 ? 7.813 -6.381 -5.758 1.00 93.19 81 LEU A C 1
ATOM 630 O O . LEU A 1 81 ? 8.583 -6.732 -4.863 1.00 93.19 81 LEU A O 1
ATOM 634 N N . ARG A 1 82 ? 8.211 -6.283 -7.031 1.00 92.88 82 ARG A N 1
ATOM 635 C CA . ARG A 1 82 ? 9.612 -6.475 -7.423 1.00 92.88 82 ARG A CA 1
ATOM 636 C C . ARG A 1 82 ? 10.503 -5.407 -6.784 1.00 92.88 82 ARG A C 1
ATOM 638 O O . ARG A 1 82 ? 11.535 -5.758 -6.222 1.00 92.88 82 ARG A O 1
ATOM 645 N N . PHE A 1 83 ? 10.068 -4.148 -6.791 1.00 92.50 83 PHE A N 1
ATOM 646 C CA . PHE A 1 83 ? 10.776 -3.032 -6.162 1.00 92.50 83 PHE A CA 1
A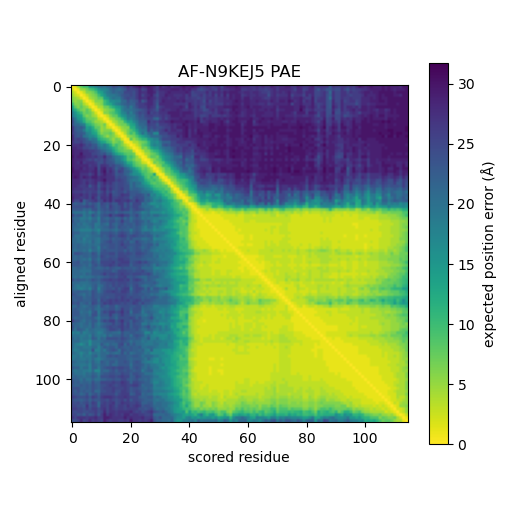TOM 647 C C . PHE A 1 83 ? 10.884 -3.184 -4.635 1.00 92.50 83 PHE A C 1
ATOM 649 O O . PHE A 1 83 ? 11.970 -3.088 -4.065 1.00 92.50 83 PHE A O 1
ATOM 656 N N . LEU A 1 84 ? 9.782 -3.511 -3.957 1.00 92.06 84 LEU A N 1
ATOM 657 C CA . LEU A 1 84 ? 9.759 -3.727 -2.507 1.00 92.06 84 LEU A CA 1
ATOM 658 C C . LEU A 1 84 ? 10.570 -4.964 -2.085 1.00 92.06 84 LEU A C 1
ATOM 660 O O . LEU A 1 84 ? 10.958 -5.092 -0.923 1.00 92.06 84 LEU A O 1
ATOM 664 N N . ARG A 1 85 ? 10.849 -5.895 -3.007 1.00 92.06 85 ARG A N 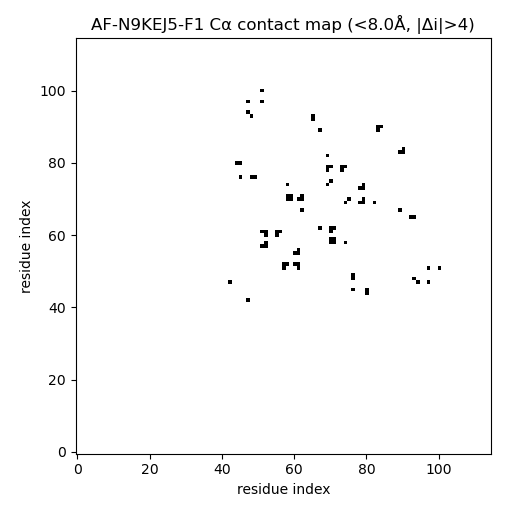1
ATOM 665 C CA . ARG A 1 85 ? 11.767 -7.020 -2.777 1.00 92.06 85 ARG A CA 1
ATOM 666 C C . ARG A 1 85 ? 13.230 -6.595 -2.803 1.00 92.06 85 ARG A C 1
ATOM 668 O O . ARG A 1 85 ? 13.987 -7.048 -1.952 1.00 92.06 85 ARG A O 1
ATOM 675 N N . THR A 1 86 ? 13.598 -5.717 -3.732 1.00 93.50 86 THR A N 1
ATOM 676 C CA . THR A 1 86 ? 14.974 -5.232 -3.913 1.00 93.50 86 THR A CA 1
ATOM 677 C C . THR A 1 86 ? 15.360 -4.112 -2.953 1.00 93.50 86 THR A C 1
ATOM 679 O O . THR A 1 86 ? 16.542 -3.900 -2.707 1.00 93.50 86 THR A O 1
ATOM 682 N N . THR A 1 87 ? 14.384 -3.378 -2.420 1.00 93.31 87 THR A N 1
ATOM 683 C CA . THR A 1 87 ? 14.624 -2.139 -1.675 1.00 93.31 87 THR A CA 1
ATOM 684 C C . THR A 1 87 ? 14.048 -2.244 -0.255 1.00 93.31 87 THR A C 1
ATOM 686 O O . THR A 1 87 ? 12.866 -1.957 -0.058 1.00 93.31 87 THR A O 1
ATOM 689 N N . PRO A 1 88 ? 14.852 -2.655 0.748 1.00 90.94 88 PRO A N 1
ATOM 690 C CA . PRO A 1 88 ? 14.350 -2.982 2.088 1.00 90.94 88 PRO A CA 1
ATOM 691 C C . PRO A 1 88 ? 13.733 -1.778 2.809 1.00 90.94 88 PRO A C 1
ATOM 693 O O . PRO A 1 88 ? 12.625 -1.892 3.323 1.00 90.94 88 PRO A O 1
ATOM 696 N N . TRP A 1 89 ? 14.351 -0.594 2.726 1.00 91.69 89 TRP A N 1
ATOM 697 C CA . TRP A 1 89 ? 13.798 0.624 3.339 1.00 91.69 89 TRP A CA 1
ATOM 698 C C . TRP A 1 89 ? 12.392 0.971 2.821 1.00 91.69 89 TRP A C 1
ATOM 700 O O . TRP A 1 89 ? 11.579 1.551 3.538 1.00 91.69 89 TRP A O 1
ATOM 710 N N . ALA A 1 90 ? 12.084 0.634 1.562 1.00 92.31 90 ALA A N 1
ATOM 711 C CA . ALA A 1 90 ? 10.774 0.893 0.973 1.00 92.31 90 ALA A CA 1
ATOM 712 C C . ALA A 1 90 ? 9.721 -0.071 1.530 1.00 92.31 90 ALA A C 1
ATOM 714 O O . ALA A 1 90 ? 8.598 0.343 1.812 1.00 92.31 90 ALA A O 1
ATOM 715 N N . ARG A 1 91 ? 10.101 -1.337 1.745 1.00 92.12 91 ARG A N 1
ATOM 716 C CA . ARG A 1 91 ? 9.256 -2.324 2.424 1.00 92.12 91 ARG A CA 1
ATOM 717 C C . ARG A 1 91 ? 8.923 -1.877 3.842 1.00 92.12 91 ARG A C 1
ATOM 719 O O . ARG A 1 91 ? 7.748 -1.833 4.185 1.00 92.12 91 ARG A O 1
ATOM 726 N N . GLU A 1 92 ? 9.926 -1.472 4.615 1.00 91.38 92 GLU A N 1
ATOM 727 C CA . GLU A 1 92 ? 9.736 -1.001 5.993 1.00 91.38 92 GLU A CA 1
ATOM 728 C C . GLU A 1 92 ? 8.760 0.185 6.063 1.00 91.38 92 GLU A C 1
ATOM 730 O O . GLU A 1 92 ? 7.911 0.247 6.955 1.00 91.38 92 GLU A O 1
ATOM 735 N N . LYS A 1 93 ? 8.811 1.108 5.090 1.00 92.25 93 LYS A N 1
ATOM 736 C CA . LYS A 1 93 ? 7.845 2.217 4.989 1.00 92.25 93 LYS A CA 1
ATOM 737 C C . LYS A 1 93 ? 6.417 1.740 4.727 1.00 92.25 93 LYS A C 1
ATOM 739 O O . LYS A 1 93 ? 5.490 2.240 5.363 1.00 92.25 93 LYS A O 1
ATOM 744 N N . VAL A 1 94 ? 6.232 0.795 3.805 1.00 93.75 94 VAL A N 1
ATOM 745 C CA . VAL A 1 94 ? 4.914 0.217 3.492 1.00 93.75 94 VAL A CA 1
ATOM 746 C C . VAL A 1 94 ? 4.349 -0.527 4.706 1.00 93.75 94 VAL A C 1
ATOM 748 O O . VAL A 1 94 ? 3.196 -0.317 5.072 1.00 93.75 94 VAL A O 1
ATOM 751 N N . GLU A 1 95 ? 5.168 -1.327 5.387 1.00 92.56 95 GLU A N 1
ATOM 752 C CA . GLU A 1 95 ? 4.781 -2.041 6.611 1.00 92.56 95 GLU A CA 1
ATOM 753 C C . GLU A 1 95 ? 4.419 -1.073 7.746 1.00 92.56 95 GLU A C 1
ATOM 755 O O . GLU A 1 95 ? 3.387 -1.229 8.401 1.00 92.56 95 GLU A O 1
ATOM 760 N N . SER A 1 96 ? 5.210 -0.015 7.934 1.00 91.62 96 SER A N 1
ATOM 761 C CA . SER A 1 96 ? 4.924 1.035 8.919 1.00 91.62 96 SER A CA 1
ATOM 762 C C . SER A 1 96 ? 3.585 1.724 8.647 1.00 91.62 96 SER A C 1
ATOM 764 O O . SER A 1 96 ? 2.807 1.974 9.573 1.00 91.62 96 SER A O 1
ATOM 766 N N . LEU A 1 97 ? 3.283 2.005 7.374 1.00 93.44 97 LEU A N 1
ATOM 767 C CA . LEU A 1 97 ? 1.999 2.574 6.973 1.00 93.44 97 LEU A CA 1
ATOM 768 C C . LEU A 1 97 ? 0.843 1.599 7.231 1.00 93.44 97 LEU A C 1
ATOM 770 O O . LEU A 1 97 ? -0.205 1.998 7.741 1.00 93.44 97 LEU A O 1
ATOM 774 N N . TYR A 1 98 ? 1.042 0.318 6.942 1.00 92.88 98 TYR A N 1
ATOM 775 C CA . TYR A 1 98 ? 0.051 -0.721 7.197 1.00 92.88 98 TYR A CA 1
ATOM 776 C C . TYR A 1 98 ? -0.291 -0.851 8.687 1.00 92.88 98 TYR A C 1
ATOM 778 O O . TYR A 1 98 ? -1.468 -0.888 9.048 1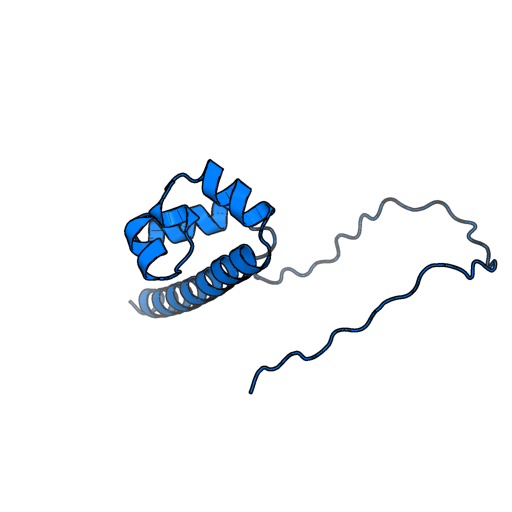.00 92.88 98 TYR A O 1
ATOM 786 N N . LEU A 1 99 ? 0.704 -0.799 9.579 1.00 91.56 99 LEU A N 1
ATOM 787 C CA . LEU A 1 99 ? 0.471 -0.782 11.029 1.00 91.56 99 LEU A CA 1
ATOM 788 C C . LEU A 1 99 ? -0.382 0.414 11.469 1.00 91.56 99 LEU A C 1
ATOM 790 O O . LEU A 1 99 ? -1.240 0.276 12.345 1.00 91.56 99 LEU A O 1
ATOM 794 N N . TYR A 1 100 ? -0.177 1.587 10.864 1.00 91.94 100 TYR A N 1
ATOM 795 C CA . TYR A 1 100 ? -1.019 2.752 11.125 1.00 91.94 100 TYR A CA 1
ATOM 796 C C . TYR A 1 100 ? -2.476 2.484 10.730 1.00 91.94 100 TYR A C 1
ATOM 798 O O . TYR A 1 100 ? -3.375 2.720 11.539 1.00 91.94 100 TYR A O 1
ATOM 806 N N . VAL A 1 101 ? -2.713 1.937 9.535 1.00 91.75 101 VAL A N 1
ATOM 807 C CA . VAL A 1 101 ? -4.060 1.596 9.049 1.00 91.75 101 VAL A CA 1
ATOM 808 C C . VAL A 1 101 ? -4.731 0.556 9.948 1.00 91.75 101 VAL A C 1
ATOM 810 O O . VAL A 1 101 ? -5.889 0.735 10.326 1.00 91.75 101 VAL A O 1
ATOM 813 N N . LEU A 1 102 ? -4.009 -0.481 10.382 1.00 91.00 102 LEU A N 1
ATOM 814 C CA . LEU A 1 102 ? -4.539 -1.490 11.305 1.00 91.00 102 LEU A CA 1
ATOM 815 C C . LEU A 1 102 ? -4.999 -0.885 12.635 1.00 91.00 102 LEU A C 1
ATOM 817 O O . LEU A 1 102 ? -6.079 -1.222 13.125 1.00 91.00 102 LEU A O 1
ATOM 821 N N . ARG A 1 103 ? -4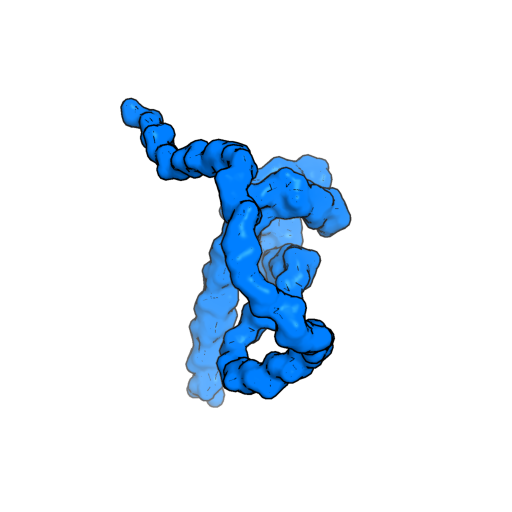.233 0.059 13.197 1.00 91.12 103 ARG A N 1
ATOM 822 C CA . ARG A 1 103 ? -4.647 0.784 14.410 1.00 91.12 103 ARG A CA 1
ATOM 823 C C . ARG A 1 103 ? -5.935 1.577 14.184 1.00 91.12 103 ARG A C 1
ATOM 825 O O . ARG A 1 103 ? -6.770 1.623 15.085 1.00 91.12 103 ARG A O 1
ATOM 832 N N . GLN A 1 104 ? -6.121 2.186 13.010 1.00 91.56 104 GLN A N 1
ATOM 833 C CA . GLN A 1 104 ? -7.362 2.904 12.690 1.00 91.56 104 GLN A CA 1
ATOM 834 C C . GLN A 1 104 ? -8.548 1.949 12.522 1.00 91.56 104 GLN A C 1
ATOM 836 O O . GLN A 1 104 ? -9.598 2.179 13.120 1.00 91.56 104 GLN A O 1
ATOM 841 N N . LYS A 1 105 ? -8.369 0.837 11.800 1.00 89.50 105 LYS A N 1
ATOM 842 C CA . LYS A 1 105 ? -9.394 -0.209 11.645 1.00 89.50 105 LYS A CA 1
ATOM 843 C C . LYS A 1 105 ? -9.840 -0.767 13.006 1.00 89.50 105 LYS A C 1
ATOM 845 O O . LYS A 1 105 ? -11.035 -0.911 13.252 1.00 89.50 105 LYS A O 1
ATOM 850 N N . ALA A 1 106 ? -8.903 -1.008 13.929 1.00 89.12 106 ALA A N 1
ATOM 851 C CA . ALA A 1 106 ? -9.214 -1.478 15.282 1.00 89.12 106 ALA A CA 1
ATOM 852 C C . ALA A 1 106 ? -10.056 -0.471 16.088 1.00 89.12 106 ALA A C 1
ATOM 854 O O . ALA A 1 106 ? -10.991 -0.868 16.785 1.00 89.12 106 ALA A O 1
ATOM 855 N N . LYS A 1 107 ? -9.768 0.833 15.959 1.00 89.31 107 LYS A N 1
ATOM 856 C CA . LYS A 1 107 ? -10.590 1.892 16.564 1.00 89.31 107 LYS A CA 1
ATOM 857 C C . LYS A 1 107 ? -11.995 1.928 15.974 1.00 89.31 107 LYS A C 1
ATOM 859 O O . LYS A 1 107 ? -12.950 2.038 16.725 1.00 89.31 107 LYS A O 1
ATOM 864 N N . GLN A 1 108 ? -12.134 1.822 14.655 1.00 89.44 108 GLN A N 1
ATOM 865 C CA . GLN A 1 108 ? -13.451 1.826 14.007 1.00 89.44 108 GLN A CA 1
ATOM 866 C C . GLN A 1 108 ? -14.299 0.632 14.463 1.00 89.44 108 GLN A C 1
ATOM 868 O O . GLN A 1 108 ? -15.468 0.795 14.807 1.00 89.44 108 GLN A O 1
ATOM 873 N N . LYS A 1 109 ? -13.689 -0.554 14.573 1.00 87.94 109 LYS A N 1
ATOM 874 C CA . LYS A 1 109 ? -14.365 -1.769 15.045 1.00 87.94 109 LYS A CA 1
ATOM 875 C C . LYS A 1 109 ? -14.919 -1.632 16.467 1.00 87.94 109 LYS A C 1
ATOM 877 O O . LYS A 1 109 ? -16.033 -2.078 16.720 1.00 87.94 109 LYS A O 1
ATOM 882 N N . SER A 1 110 ? -14.172 -1.014 17.385 1.00 87.19 110 SER A N 1
ATOM 883 C CA . SER A 1 110 ? -14.626 -0.834 18.774 1.00 87.19 110 SER A CA 1
ATOM 884 C C . SER A 1 110 ? -15.741 0.202 18.930 1.00 87.19 110 SER A C 1
ATOM 886 O O . SER A 1 110 ? -16.441 0.188 19.942 1.00 87.19 110 SER A O 1
ATOM 888 N N . GLN A 1 111 ? -15.912 1.095 17.952 1.00 84.06 111 GLN A N 1
ATOM 889 C CA . GLN A 1 111 ? -17.063 1.998 17.888 1.00 84.06 111 GLN A CA 1
ATOM 890 C C . GLN A 1 111 ? -18.280 1.296 17.283 1.00 84.06 111 GLN A C 1
ATOM 892 O O . GLN A 1 111 ? -19.387 1.471 17.778 1.00 84.06 111 GLN A O 1
ATOM 897 N N . LEU A 1 112 ? -18.075 0.451 16.267 1.00 85.50 112 LEU A N 1
ATOM 898 C CA . LEU A 1 112 ? -19.154 -0.299 15.625 1.00 85.50 112 LEU A CA 1
ATOM 899 C C . LEU A 1 112 ? -19.812 -1.316 16.567 1.00 85.50 112 LEU A C 1
ATOM 901 O O . LEU A 1 112 ? -21.015 -1.504 16.503 1.00 85.50 112 LEU A O 1
ATOM 905 N N . SER A 1 113 ? -19.055 -1.936 17.477 1.00 76.75 113 SER A N 1
ATOM 906 C CA . SER A 1 113 ? -19.604 -2.891 18.453 1.00 76.75 113 SER A CA 1
ATOM 907 C C . SER A 1 113 ? -20.423 -2.252 19.584 1.00 76.75 113 SER A C 1
ATOM 909 O O . SER A 1 113 ? -20.828 -2.961 20.501 1.00 76.75 113 SER A O 1
ATOM 911 N N . LYS A 1 114 ? -20.561 -0.922 19.600 1.00 72.44 114 LYS A N 1
ATOM 912 C CA . LYS A 1 114 ? -21.324 -0.172 20.612 1.00 72.44 114 LYS A CA 1
ATOM 913 C C . LYS A 1 114 ? -22.684 0.313 20.101 1.00 72.44 114 LYS A C 1
ATOM 915 O O . LYS A 1 114 ? -23.401 0.951 20.868 1.00 72.44 114 LYS A O 1
ATOM 920 N N . LEU A 1 115 ? -22.993 0.049 18.833 1.00 56.59 115 LEU A N 1
ATOM 921 C CA . LEU A 1 115 ? -24.300 0.264 18.214 1.00 56.59 115 LEU A CA 1
ATOM 922 C C . LEU A 1 115 ? -25.097 -1.040 18.263 1.00 56.59 115 LEU A C 1
ATOM 924 O O . LEU A 1 115 ? -26.317 -0.947 18.504 1.00 56.59 115 LEU A O 1
#